Protein AF-A0A852Z9U9-F1 (afdb_monomer)

Nearest PDB structures (foldseek):
  7b93-assembly1_V  TM=6.666E-01  e=4.683E+00  Mus musculus
  7rcy-assembly1_A  TM=3.807E-01  e=5.629E+00  Clostridioides difficile R20291
  6pec-assembly1_H  TM=6.160E-01  e=8.648E+00  Macaca mulatta

Mean predicted aligned error: 10.24 Å

Sequence (155 aa):
MALTSWTDVTAGKPVHHHCYMRMEWSTDEKHWTDISRQSPDLVAWSPEDALAWVRDQIEAHRGEAEEAYGRREWIEEALASYTPNPAPLTADNLDRWSYLTNTLRQGNWKVSTFHLAFRKNLVLWFLPHEDGACRDHERPADQPYRAPGEVVEVA

Solvent-accessible surface area (backbone atoms only — not comparable to full-atom values): 9353 Å² total; per-residue (Å²): 78,68,42,84,67,58,97,90,43,70,64,70,43,53,34,34,29,36,28,39,74,48,83,42,49,80,84,65,91,83,63,64,82,66,51,80,75,48,84,60,79,40,80,23,63,43,58,50,55,45,51,54,50,51,52,51,54,51,61,74,49,48,86,59,27,33,69,70,94,46,29,30,59,55,48,53,51,51,62,72,67,64,60,80,77,54,61,80,58,45,96,91,44,82,46,70,62,15,47,51,46,48,31,54,63,55,58,48,48,61,56,85,64,44,60,27,40,94,59,31,29,45,38,42,33,35,49,71,42,46,54,90,75,46,88,86,65,83,55,60,94,79,50,74,89,73,65,96,85,67,81,81,83,82,128

Secondary structure (DSSP, 8-state):
-B-S--SSS-TTSBEEEEEEEEEEETT----HHHHTTSPPSEEESSHHHHHHHHHHHHHHHGGG--SGGGHHHHHHHHHHT--SSPPPPBTTB--HHHHHHHHHHHT-SB---EEEETTEEEEEEEEEEETTT-TT---TTTS----TT------

Foldseek 3Di:
DFADDDPPDDGRFQKKWQKAKDKFFLPDDDDPVVGVPDHGLDIGSALLRVLVVVLVVLVVCLVLADPPPPLNVVSVVLNVPDDSDDDADDPVDPDQSNVSRVCVRNVPQWHDWRDRDHRITITMGIDMDGPVVCPPDDDCVVPNDDNVPDDDDDD

pLDDT: mean 73.99, std 16.66, range [31.83, 93.31]

Structure (mmCIF, N/CA/C/O backbone):
data_AF-A0A852Z9U9-F1
#
_entry.id   AF-A0A852Z9U9-F1
#
loop_
_atom_site.group_PDB
_atom_site.id
_atom_site.type_symbol
_atom_site.label_atom_id
_atom_site.label_alt_id
_atom_site.label_comp_id
_atom_site.label_asym_id
_atom_site.label_entity_id
_atom_site.label_seq_id
_atom_site.pdbx_PDB_ins_code
_atom_site.Cartn_x
_atom_site.Cartn_y
_atom_site.Cartn_z
_atom_site.occupancy
_atom_site.B_iso_or_equiv
_atom_site.auth_seq_id
_atom_site.auth_comp_id
_atom_site.auth_asym_id
_atom_site.auth_atom_id
_atom_site.pdbx_PDB_model_num
ATOM 1 N N . MET A 1 1 ? 8.043 1.092 -15.353 1.00 51.78 1 MET A N 1
ATOM 2 C CA . MET A 1 1 ? 8.221 2.483 -14.857 1.00 51.78 1 MET 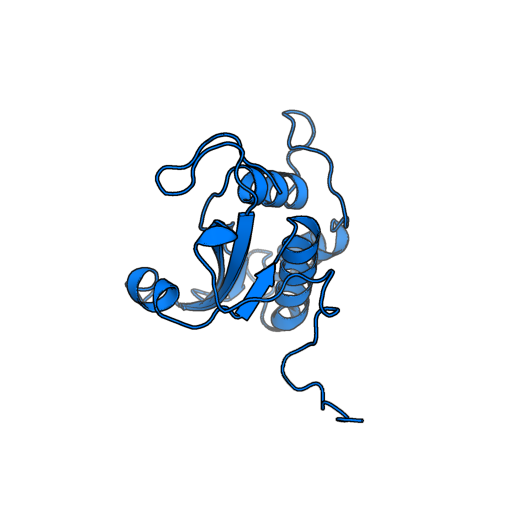A CA 1
ATOM 3 C C . MET A 1 1 ? 9.712 2.814 -14.747 1.00 51.78 1 MET A C 1
ATOM 5 O O . MET A 1 1 ? 10.470 1.864 -14.660 1.00 51.78 1 MET A O 1
ATOM 9 N N . ALA A 1 2 ? 10.153 4.082 -14.775 1.00 50.53 2 ALA A N 1
ATOM 10 C CA . ALA A 1 2 ? 11.555 4.464 -14.520 1.00 50.53 2 ALA A CA 1
ATOM 11 C C . ALA A 1 2 ? 11.627 5.461 -13.352 1.00 50.53 2 ALA A C 1
ATOM 13 O O . ALA A 1 2 ? 10.804 6.372 -13.281 1.00 50.53 2 ALA A O 1
ATOM 14 N N . LEU A 1 3 ? 12.581 5.273 -12.437 1.00 52.25 3 LEU A N 1
ATOM 15 C CA . LEU A 1 3 ? 12.635 5.975 -11.148 1.00 52.25 3 LEU A CA 1
ATOM 16 C C . LEU A 1 3 ? 13.878 6.848 -11.001 1.00 52.25 3 LEU A C 1
ATOM 18 O O . LEU A 1 3 ? 14.891 6.629 -11.671 1.00 52.25 3 LEU A O 1
ATOM 22 N N . THR A 1 4 ? 13.788 7.838 -10.109 1.00 46.59 4 THR A N 1
ATOM 23 C CA . THR A 1 4 ? 14.764 8.929 -9.992 1.00 46.59 4 THR A CA 1
ATOM 24 C C . THR A 1 4 ? 15.863 8.715 -8.946 1.00 46.59 4 THR A C 1
ATOM 26 O O . THR A 1 4 ? 16.919 9.320 -9.103 1.00 46.59 4 THR A O 1
ATOM 29 N N . SER A 1 5 ? 15.688 7.873 -7.916 1.00 45.06 5 SER A N 1
ATOM 30 C CA . SER A 1 5 ? 16.771 7.558 -6.958 1.00 45.06 5 SER A CA 1
ATOM 31 C C . SER A 1 5 ? 16.436 6.391 -6.020 1.00 45.06 5 SER A C 1
ATOM 33 O O . SER A 1 5 ? 15.505 6.556 -5.242 1.00 45.06 5 SER A O 1
ATOM 35 N N . TRP A 1 6 ? 17.233 5.308 -6.010 1.00 60.72 6 TRP A N 1
ATOM 36 C CA . TRP A 1 6 ? 17.277 4.256 -4.968 1.00 60.72 6 TRP A CA 1
ATOM 37 C C . TRP A 1 6 ? 18.711 3.779 -4.703 1.00 60.72 6 TRP A C 1
ATOM 39 O O . TRP A 1 6 ? 19.589 3.964 -5.541 1.00 60.72 6 TRP A O 1
ATOM 49 N N . THR A 1 7 ? 18.936 3.142 -3.549 1.00 48.88 7 THR A N 1
ATOM 50 C CA . THR A 1 7 ? 20.201 2.469 -3.194 1.00 48.88 7 THR A CA 1
ATOM 51 C C . THR A 1 7 ? 20.434 1.162 -3.954 1.00 48.88 7 THR A C 1
ATOM 53 O O . THR A 1 7 ? 21.586 0.854 -4.240 1.00 48.88 7 THR A O 1
ATOM 56 N N . ASP A 1 8 ? 19.368 0.440 -4.323 1.00 51.59 8 ASP A N 1
ATOM 57 C CA . ASP A 1 8 ? 19.454 -0.921 -4.890 1.00 51.59 8 ASP A CA 1
ATOM 58 C C . ASP A 1 8 ? 18.923 -1.039 -6.328 1.00 51.59 8 ASP A C 1
ATOM 60 O O . ASP A 1 8 ? 18.948 -2.123 -6.908 1.00 51.59 8 ASP A O 1
ATOM 64 N N . VAL A 1 9 ? 18.455 0.069 -6.917 1.00 57.66 9 VAL A N 1
ATOM 65 C CA . VAL A 1 9 ? 18.034 0.120 -8.322 1.00 57.66 9 VAL A CA 1
ATOM 66 C C . VAL A 1 9 ? 18.652 1.316 -9.020 1.00 57.66 9 VAL A C 1
ATOM 68 O O . VAL A 1 9 ? 18.524 2.470 -8.606 1.00 57.66 9 VAL A O 1
ATOM 71 N N . THR A 1 10 ? 19.318 1.013 -10.121 1.00 61.62 10 THR A N 1
ATOM 72 C CA . THR A 1 10 ? 19.966 1.963 -11.005 1.00 61.62 10 THR A CA 1
ATOM 73 C C . THR A 1 10 ? 18.920 2.890 -11.620 1.00 61.62 10 THR A C 1
ATOM 75 O O . THR A 1 10 ? 17.973 2.448 -12.277 1.00 61.62 10 THR A O 1
ATOM 78 N N . ALA A 1 11 ? 19.114 4.199 -11.452 1.00 64.19 11 ALA A N 1
ATOM 79 C CA . ALA A 1 11 ? 18.240 5.209 -12.038 1.00 64.19 11 ALA A CA 1
ATOM 80 C C . ALA A 1 11 ? 18.057 4.996 -13.555 1.00 64.19 11 ALA A C 1
ATOM 82 O O . ALA A 1 11 ? 18.998 4.659 -14.278 1.00 64.19 11 ALA A O 1
ATOM 83 N N . GLY A 1 12 ? 16.830 5.196 -14.041 1.00 63.53 12 GLY A N 1
ATOM 84 C CA . GLY A 1 12 ? 16.487 5.025 -15.458 1.00 63.53 12 GLY A CA 1
ATOM 85 C C . GLY A 1 12 ? 16.258 3.580 -15.920 1.00 63.53 12 GLY A C 1
ATOM 86 O O . GLY A 1 12 ? 15.909 3.377 -17.085 1.00 63.53 12 GLY A O 1
ATOM 87 N N . LYS A 1 13 ? 16.407 2.572 -15.049 1.00 65.62 13 LYS A N 1
ATOM 88 C CA . LYS A 1 13 ? 16.018 1.194 -15.374 1.00 65.62 13 LYS A CA 1
ATOM 89 C C . LYS A 1 13 ? 14.504 0.988 -15.243 1.00 65.62 13 LYS A C 1
ATOM 91 O O . LYS A 1 13 ? 13.884 1.586 -14.361 1.00 65.62 13 LYS A O 1
ATOM 96 N N . PRO A 1 14 ? 13.908 0.151 -16.112 1.00 69.12 14 PRO A N 1
ATOM 97 C CA . PRO A 1 14 ? 12.573 -0.381 -15.895 1.00 69.12 14 PRO A CA 1
ATOM 98 C C . PRO A 1 14 ? 12.480 -1.136 -14.565 1.00 69.12 14 PRO A C 1
ATOM 100 O O . PRO A 1 14 ? 13.363 -1.933 -14.236 1.00 69.12 14 PRO A O 1
ATOM 103 N N . VAL A 1 15 ? 11.416 -0.852 -13.820 1.00 76.75 15 VAL A N 1
ATOM 104 C CA . VAL A 1 15 ? 11.114 -1.472 -12.528 1.00 76.75 15 VAL A CA 1
ATOM 105 C C . VAL A 1 15 ? 9.660 -1.919 -12.411 1.00 76.75 15 VAL A C 1
ATOM 107 O O . VAL A 1 15 ? 8.771 -1.350 -13.068 1.00 76.75 15 VAL A O 1
ATOM 110 N N . HIS A 1 16 ? 9.447 -2.837 -11.472 1.00 79.81 16 HIS A N 1
ATOM 111 C CA . HIS A 1 16 ? 8.160 -3.259 -10.925 1.00 79.81 16 HIS A CA 1
ATOM 112 C C . HIS A 1 16 ? 8.225 -3.345 -9.387 1.00 79.81 16 HIS A C 1
ATOM 114 O O . HIS A 1 16 ? 9.298 -3.280 -8.783 1.00 79.81 16 HIS A O 1
ATOM 120 N N . HIS A 1 17 ? 7.067 -3.465 -8.742 1.00 83.19 17 HIS A N 1
ATOM 121 C CA . HIS A 1 17 ? 6.918 -3.558 -7.293 1.00 83.19 17 HIS A CA 1
ATOM 122 C C . HIS A 1 17 ? 6.411 -4.942 -6.894 1.00 83.19 17 HIS A C 1
ATOM 124 O O . HIS A 1 17 ? 5.354 -5.379 -7.330 1.00 83.19 17 HIS A O 1
ATOM 130 N N . HIS A 1 18 ? 7.147 -5.616 -6.025 1.00 86.00 18 HIS A N 1
ATOM 131 C CA . HIS A 1 18 ? 6.673 -6.746 -5.246 1.00 86.00 18 HIS A CA 1
ATOM 132 C C . HIS A 1 18 ? 5.889 -6.208 -4.050 1.00 86.00 18 HIS A C 1
ATOM 134 O O . HIS A 1 18 ? 6.433 -5.577 -3.140 1.00 86.00 18 HIS A O 1
ATOM 140 N N . CYS A 1 19 ? 4.587 -6.424 -4.085 1.00 86.38 19 CYS A N 1
ATOM 141 C CA . CYS A 1 19 ? 3.636 -5.966 -3.096 1.00 86.38 19 CYS A CA 1
ATOM 142 C C . CYS A 1 19 ? 3.401 -7.082 -2.078 1.00 86.38 19 CYS A C 1
ATOM 144 O O . CYS A 1 19 ? 3.146 -8.231 -2.444 1.00 86.38 19 CYS A O 1
ATOM 146 N N . TYR A 1 20 ? 3.455 -6.727 -0.801 1.00 87.19 20 TYR A N 1
ATOM 147 C CA . TYR A 1 20 ? 3.233 -7.638 0.311 1.00 87.19 20 TYR A CA 1
ATOM 148 C C . TYR A 1 20 ? 2.199 -7.051 1.260 1.00 87.19 20 TYR A C 1
ATOM 150 O O . TYR A 1 20 ? 2.225 -5.854 1.546 1.00 87.19 20 TYR A O 1
ATOM 158 N N . MET A 1 21 ? 1.317 -7.892 1.780 1.00 87.69 21 MET A N 1
ATOM 159 C CA . MET A 1 21 ? 0.289 -7.542 2.748 1.00 87.69 21 MET A CA 1
ATOM 160 C C . MET A 1 21 ? 0.405 -8.451 3.963 1.00 87.69 21 MET A C 1
ATOM 162 O O . MET A 1 21 ? 0.391 -9.673 3.841 1.00 87.69 21 MET A O 1
ATOM 166 N N . ARG A 1 22 ? 0.464 -7.882 5.165 1.00 86.06 22 ARG A N 1
ATOM 167 C CA . ARG A 1 22 ? 0.381 -8.666 6.400 1.00 86.06 22 ARG A CA 1
ATOM 168 C C . ARG A 1 22 ? -0.545 -8.005 7.401 1.00 86.06 22 ARG A C 1
ATOM 170 O O . ARG A 1 22 ? -0.653 -6.783 7.490 1.00 86.06 22 ARG A O 1
ATOM 177 N N . MET A 1 23 ? -1.170 -8.870 8.182 1.00 86.38 23 MET A N 1
ATOM 178 C CA . MET A 1 23 ? -1.906 -8.506 9.376 1.00 86.38 23 MET A CA 1
ATOM 179 C C . MET A 1 23 ? -0.948 -8.528 10.556 1.00 86.38 23 MET A C 1
ATOM 181 O O . MET A 1 23 ? -0.465 -9.591 10.937 1.00 86.38 23 MET A O 1
ATOM 185 N N . GLU A 1 24 ? -0.664 -7.359 11.120 1.00 84.62 24 GLU A N 1
ATOM 186 C CA . GLU A 1 24 ? 0.272 -7.217 12.230 1.00 84.62 24 GLU A CA 1
ATOM 187 C C . GLU A 1 24 ? -0.437 -6.852 13.526 1.00 84.62 24 GLU A C 1
ATOM 189 O O . GLU A 1 24 ? -1.315 -5.980 13.565 1.00 84.62 24 GLU A O 1
ATOM 194 N N . TRP A 1 25 ? 0.027 -7.468 14.610 1.00 82.38 25 TRP A N 1
ATOM 195 C CA . TRP A 1 25 ? -0.288 -7.044 15.962 1.00 82.38 25 TRP A CA 1
ATOM 196 C C . TRP A 1 25 ? 0.847 -6.184 16.503 1.00 82.38 25 TRP A C 1
ATOM 198 O O . TRP A 1 25 ? 2.017 -6.499 16.317 1.00 82.38 25 TRP A O 1
ATOM 208 N N . SER A 1 26 ? 0.523 -5.118 17.235 1.00 70.44 26 SER A N 1
ATOM 209 C CA . SER A 1 26 ? 1.527 -4.203 17.804 1.00 70.44 26 SER A CA 1
ATOM 210 C C . SER A 1 26 ? 2.463 -4.844 18.846 1.00 70.44 26 SER A C 1
ATOM 212 O O . SER A 1 26 ? 3.236 -4.131 19.478 1.00 70.44 26 SER A O 1
ATOM 214 N N . THR A 1 27 ? 2.308 -6.138 19.125 1.00 68.75 27 THR A N 1
ATOM 215 C CA . THR A 1 27 ? 3.102 -6.919 20.080 1.00 68.75 27 THR A CA 1
ATOM 216 C C . THR A 1 27 ? 4.169 -7.786 19.418 1.00 68.75 27 THR A C 1
ATOM 218 O O . THR A 1 27 ? 4.989 -8.344 20.139 1.00 68.75 27 THR A O 1
ATOM 221 N N . ASP A 1 28 ? 4.176 -7.894 18.088 1.00 65.88 28 ASP A N 1
ATOM 222 C CA . ASP A 1 28 ? 5.208 -8.611 17.342 1.00 65.88 28 ASP A CA 1
ATOM 223 C C . ASP A 1 28 ? 6.198 -7.589 16.748 1.00 65.88 28 ASP A C 1
ATOM 225 O O . ASP A 1 28 ? 5.798 -6.596 16.148 1.00 65.88 28 ASP A O 1
ATOM 229 N N . GLU A 1 29 ? 7.504 -7.761 16.992 1.00 53.41 29 GLU A N 1
ATOM 230 C CA . GLU A 1 29 ? 8.538 -6.751 16.669 1.00 53.41 29 GLU A CA 1
ATOM 231 C C . GLU A 1 29 ? 9.478 -7.153 15.511 1.00 53.41 29 GLU A C 1
ATOM 233 O O . GLU A 1 29 ? 10.481 -6.482 15.257 1.00 53.41 29 GLU A O 1
ATOM 238 N N . LYS A 1 30 ? 9.197 -8.226 14.758 1.00 54.97 30 LYS A N 1
ATOM 239 C CA . LYS A 1 30 ? 10.063 -8.664 13.641 1.00 54.97 30 LYS A CA 1
ATOM 240 C C . LYS A 1 30 ? 9.276 -9.017 12.395 1.00 54.97 30 LYS A C 1
ATOM 242 O O . LYS A 1 30 ? 8.759 -10.119 12.295 1.00 54.97 30 LYS A O 1
ATOM 247 N N . HIS A 1 31 ? 9.248 -8.104 11.426 1.00 62.44 31 HIS A N 1
ATOM 248 C CA . HIS A 1 31 ? 8.391 -8.278 10.248 1.00 62.44 31 HIS A CA 1
ATOM 249 C C . HIS A 1 31 ? 9.131 -8.138 8.911 1.00 62.44 31 HIS A C 1
ATOM 251 O O . HIS A 1 31 ? 8.819 -8.838 7.959 1.00 62.44 31 HIS A O 1
ATOM 257 N N . TRP A 1 32 ? 10.180 -7.313 8.824 1.00 60.69 32 TRP A N 1
ATOM 258 C CA . TRP A 1 32 ? 10.816 -7.006 7.535 1.00 60.69 32 TRP A CA 1
ATOM 259 C C . TRP A 1 32 ? 11.626 -8.155 6.915 1.00 60.69 32 TRP A C 1
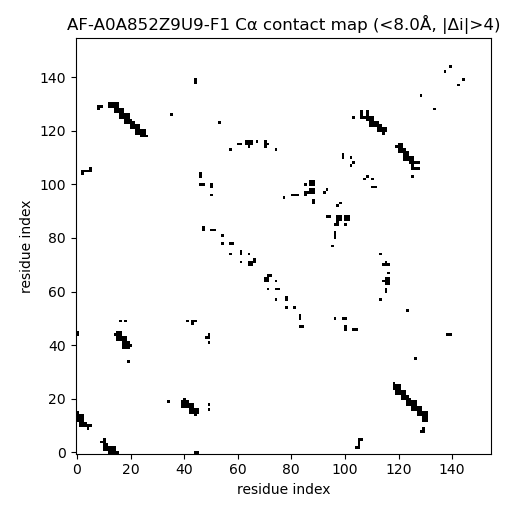ATOM 261 O O . TRP A 1 32 ? 11.370 -8.552 5.780 1.00 60.69 32 TRP A O 1
ATOM 271 N N . THR A 1 33 ? 12.615 -8.680 7.645 1.00 61.16 33 THR A N 1
ATOM 272 C CA . THR A 1 33 ? 13.552 -9.692 7.118 1.00 61.16 33 THR A CA 1
ATOM 273 C C . THR A 1 33 ? 12.839 -10.968 6.679 1.00 61.16 33 THR A C 1
ATOM 275 O O . THR A 1 33 ? 13.316 -11.673 5.791 1.00 61.16 33 THR A O 1
ATOM 278 N N . ASP A 1 34 ? 11.698 -11.257 7.297 1.00 68.31 34 ASP A N 1
ATOM 279 C CA . ASP A 1 34 ? 10.910 -12.440 6.990 1.00 68.31 34 ASP A CA 1
ATOM 280 C C . ASP A 1 34 ? 10.041 -12.225 5.746 1.00 68.31 34 ASP A C 1
ATOM 282 O O . ASP A 1 34 ? 9.871 -13.163 4.971 1.00 68.31 34 ASP A O 1
ATOM 286 N N . ILE A 1 35 ? 9.541 -11.007 5.505 1.00 69.62 35 ILE A N 1
ATOM 287 C CA . ILE A 1 35 ? 8.705 -10.677 4.339 1.00 69.62 35 ILE A CA 1
ATOM 288 C C . ILE A 1 35 ? 9.518 -10.676 3.043 1.00 69.62 35 ILE A C 1
ATOM 290 O O . ILE A 1 35 ? 9.076 -11.258 2.057 1.00 69.62 35 ILE A O 1
ATOM 294 N N . SER A 1 36 ? 10.728 -10.105 3.037 1.00 66.75 36 SER A N 1
ATOM 295 C CA . SER A 1 36 ? 11.555 -10.026 1.818 1.00 66.75 36 SER A CA 1
ATOM 296 C C . SER A 1 36 ? 12.026 -11.385 1.283 1.00 66.75 36 SER A C 1
ATOM 298 O O . SER A 1 36 ? 12.527 -11.473 0.165 1.00 66.75 36 SER A O 1
ATOM 300 N N . ARG A 1 37 ? 11.867 -12.454 2.071 1.00 70.38 37 ARG A N 1
ATOM 301 C CA . ARG A 1 37 ? 12.182 -13.840 1.689 1.00 70.38 37 ARG A CA 1
ATOM 302 C C . ARG A 1 37 ? 10.970 -14.622 1.182 1.00 70.38 37 ARG A C 1
ATOM 304 O O . ARG A 1 37 ? 11.126 -15.772 0.782 1.00 70.38 37 ARG A O 1
ATOM 311 N N . GLN A 1 38 ? 9.776 -14.039 1.247 1.00 74.12 38 GLN A N 1
ATOM 312 C CA . GLN A 1 38 ? 8.529 -14.677 0.835 1.00 74.12 38 GLN A CA 1
ATOM 313 C C . GLN A 1 38 ? 8.173 -14.298 -0.606 1.00 74.12 38 GLN A C 1
ATOM 315 O O . GLN A 1 38 ? 8.622 -13.276 -1.133 1.00 74.12 38 GLN A O 1
ATOM 320 N N . SER A 1 39 ? 7.333 -15.120 -1.236 1.00 79.19 39 SER A N 1
ATOM 321 C CA . SER A 1 39 ? 6.693 -14.761 -2.502 1.00 79.19 39 SER A CA 1
ATOM 322 C C . SER A 1 39 ? 5.787 -13.538 -2.308 1.00 79.19 39 SER A C 1
ATOM 324 O O . SER A 1 39 ? 5.112 -13.456 -1.275 1.00 79.19 39 SER A O 1
ATOM 326 N N . PRO A 1 40 ? 5.776 -12.590 -3.261 1.00 85.56 40 PRO A N 1
ATOM 327 C CA . PRO A 1 40 ? 4.900 -11.428 -3.190 1.00 85.56 40 PRO A CA 1
ATOM 328 C C . PRO A 1 40 ? 3.429 -11.822 -3.316 1.00 85.56 40 PRO A C 1
ATOM 330 O O . PRO A 1 40 ? 3.092 -12.783 -4.005 1.00 85.56 40 PRO A O 1
ATOM 333 N N . ASP A 1 41 ? 2.559 -11.038 -2.682 1.00 86.88 41 ASP A N 1
ATOM 334 C CA . ASP A 1 41 ? 1.106 -11.172 -2.820 1.00 86.88 41 ASP A CA 1
ATOM 335 C C . ASP A 1 41 ? 0.626 -10.600 -4.168 1.00 86.88 41 ASP A C 1
ATOM 337 O O . ASP A 1 41 ? -0.380 -11.045 -4.719 1.00 86.88 41 ASP A O 1
ATOM 341 N N . LEU A 1 42 ? 1.365 -9.629 -4.720 1.00 88.12 42 LEU A N 1
ATOM 342 C CA . LEU A 1 42 ? 1.182 -9.093 -6.069 1.00 88.12 42 LEU A CA 1
ATOM 343 C C . LEU A 1 42 ? 2.526 -8.625 -6.648 1.00 88.12 42 LEU A C 1
ATOM 345 O O . LEU A 1 42 ? 3.338 -8.035 -5.944 1.00 88.12 42 LEU A O 1
ATOM 349 N N . VAL A 1 43 ? 2.728 -8.809 -7.954 1.00 86.88 43 VAL A N 1
ATOM 350 C CA . VAL A 1 43 ? 3.774 -8.114 -8.719 1.00 86.88 43 VAL A CA 1
ATOM 351 C C . VAL A 1 43 ? 3.114 -7.013 -9.553 1.00 86.88 43 VAL A C 1
ATOM 353 O O . VAL A 1 43 ? 2.410 -7.295 -10.520 1.00 86.88 43 VAL A O 1
ATOM 356 N N . ALA A 1 44 ? 3.317 -5.755 -9.165 1.00 85.94 44 ALA A N 1
ATOM 357 C CA . ALA A 1 44 ? 2.737 -4.581 -9.808 1.00 85.94 44 ALA A CA 1
ATOM 358 C C . ALA A 1 44 ? 3.737 -3.914 -10.759 1.00 85.94 44 ALA A C 1
ATOM 360 O O . ALA A 1 44 ? 4.810 -3.466 -10.356 1.00 85.94 44 ALA A O 1
ATOM 361 N N . TRP A 1 45 ? 3.368 -3.797 -12.031 1.00 81.69 45 TRP A N 1
ATOM 362 C CA . TRP A 1 45 ? 4.226 -3.230 -13.081 1.00 81.69 45 TRP A CA 1
ATOM 363 C C . TRP A 1 45 ? 4.054 -1.716 -13.247 1.00 81.69 45 TRP A C 1
ATOM 365 O O . TRP A 1 45 ? 4.829 -1.051 -13.949 1.00 81.69 45 TRP A O 1
ATOM 375 N N . SER A 1 46 ? 3.047 -1.171 -12.571 1.00 80.56 46 SER A N 1
ATOM 376 C CA . SER A 1 46 ? 2.743 0.245 -12.485 1.00 80.56 46 SER A CA 1
ATOM 377 C C . SER A 1 46 ? 2.247 0.609 -11.072 1.00 80.56 46 SER A C 1
ATOM 379 O O . SER A 1 46 ? 1.709 -0.246 -10.363 1.00 80.56 46 SER A O 1
ATOM 381 N N . PRO A 1 47 ? 2.422 1.863 -10.620 1.00 82.00 47 PRO A N 1
ATOM 382 C CA . PRO A 1 47 ? 1.804 2.367 -9.404 1.00 82.00 47 PRO A CA 1
ATOM 383 C C . PRO A 1 47 ? 0.290 2.264 -9.450 1.00 82.00 47 PRO A C 1
ATOM 385 O O . PRO A 1 47 ? -0.308 2.005 -8.418 1.00 82.00 47 PRO A O 1
ATOM 388 N N . GLU A 1 48 ? -0.326 2.435 -10.619 1.00 85.25 48 GLU A N 1
ATOM 389 C CA . GLU A 1 48 ? -1.769 2.295 -10.791 1.00 85.25 48 GLU A CA 1
ATOM 390 C C . GLU A 1 48 ? -2.243 0.889 -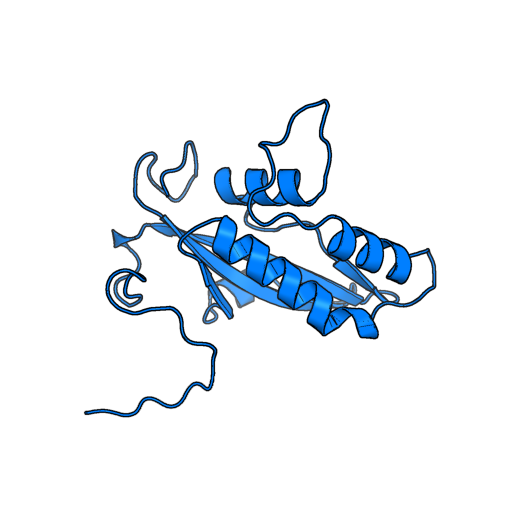10.375 1.00 85.25 48 GLU A C 1
ATOM 392 O O . GLU A 1 48 ? -3.181 0.776 -9.582 1.00 85.25 48 GLU A O 1
ATOM 397 N N . ASP A 1 49 ? -1.537 -0.168 -10.802 1.00 86.38 49 ASP A N 1
ATOM 398 C CA . ASP A 1 49 ? -1.838 -1.554 -10.403 1.00 86.38 49 ASP A CA 1
ATOM 399 C C . ASP A 1 49 ? -1.688 -1.749 -8.887 1.00 86.38 49 ASP A C 1
ATOM 401 O O . ASP A 1 49 ? -2.545 -2.341 -8.228 1.00 86.38 49 ASP A O 1
ATOM 405 N N . ALA A 1 50 ? -0.607 -1.212 -8.313 1.00 87.50 50 ALA A N 1
ATOM 406 C CA . ALA A 1 50 ? -0.362 -1.286 -6.877 1.00 87.50 50 ALA A CA 1
ATOM 407 C C . ALA A 1 50 ? -1.440 -0.538 -6.072 1.00 87.50 50 ALA A C 1
ATOM 409 O O . ALA A 1 50 ? -1.881 -1.033 -5.039 1.00 87.50 50 ALA A O 1
ATOM 410 N N . LEU A 1 51 ? -1.900 0.629 -6.534 1.00 89.38 51 LEU A N 1
ATOM 411 C CA . LEU A 1 51 ? -2.937 1.423 -5.866 1.00 89.38 51 LEU A CA 1
ATOM 412 C C . LEU A 1 51 ? -4.305 0.749 -5.926 1.00 89.38 51 LEU A C 1
ATOM 414 O O . LEU A 1 51 ? -5.016 0.742 -4.921 1.00 89.38 51 LEU A O 1
ATOM 418 N N . ALA A 1 52 ? -4.670 0.180 -7.079 1.00 90.62 52 ALA A N 1
ATOM 419 C CA . ALA A 1 52 ? -5.891 -0.609 -7.212 1.00 90.62 52 ALA A CA 1
ATOM 420 C C . ALA A 1 52 ? -5.880 -1.785 -6.227 1.00 90.62 52 ALA A C 1
ATOM 422 O O . ALA A 1 52 ? -6.824 -1.967 -5.458 1.00 90.62 52 ALA A O 1
ATOM 423 N N . TRP A 1 53 ? -4.756 -2.498 -6.148 1.00 91.06 53 TRP A N 1
ATOM 424 C CA . TRP A 1 53 ? -4.589 -3.580 -5.187 1.00 91.06 53 TRP A CA 1
ATOM 425 C C . TRP A 1 53 ? -4.657 -3.109 -3.730 1.00 91.06 53 TRP A C 1
ATOM 427 O O . TRP A 1 53 ? -5.332 -3.745 -2.926 1.00 91.06 53 TRP A O 1
ATOM 437 N N . VAL A 1 54 ? -4.034 -1.976 -3.376 1.00 90.69 54 VAL A N 1
ATOM 438 C CA . VAL A 1 54 ? -4.159 -1.376 -2.031 1.00 90.69 54 VAL A CA 1
ATOM 439 C C . VAL A 1 54 ? -5.624 -1.125 -1.691 1.00 90.69 54 VAL A C 1
ATOM 441 O O . VAL A 1 54 ? -6.068 -1.487 -0.602 1.00 90.69 54 VAL A O 1
ATOM 444 N N . ARG A 1 55 ? -6.383 -0.524 -2.614 1.00 92.81 55 ARG A N 1
ATOM 445 C CA . ARG A 1 55 ? -7.817 -0.275 -2.433 1.00 92.81 55 ARG A CA 1
ATOM 446 C C . ARG A 1 55 ? -8.574 -1.572 -2.177 1.00 92.81 55 ARG A C 1
ATOM 448 O O . ARG A 1 55 ? -9.387 -1.614 -1.256 1.00 92.81 55 ARG A O 1
ATOM 455 N N . ASP A 1 56 ? -8.283 -2.621 -2.937 1.00 92.81 56 ASP A N 1
ATOM 456 C CA . ASP A 1 56 ? -8.939 -3.917 -2.776 1.00 92.81 56 ASP A CA 1
ATOM 457 C C . ASP A 1 56 ? -8.589 -4.578 -1.437 1.00 92.81 56 ASP A C 1
ATOM 459 O O . ASP A 1 56 ? -9.476 -5.124 -0.782 1.00 92.81 56 ASP A O 1
ATOM 463 N N . GLN A 1 57 ? -7.341 -4.458 -0.967 1.00 92.50 57 GLN A N 1
ATOM 464 C CA . GLN A 1 57 ? -6.961 -4.945 0.363 1.00 92.50 57 GLN A CA 1
ATOM 465 C C . GLN A 1 57 ? -7.680 -4.183 1.481 1.00 92.50 57 GLN A C 1
ATOM 467 O O . GLN A 1 57 ? -8.128 -4.798 2.449 1.00 92.50 57 GLN A O 1
ATOM 472 N N . ILE A 1 58 ? -7.833 -2.862 1.357 1.00 91.75 58 ILE A N 1
ATOM 473 C CA . ILE A 1 58 ? -8.585 -2.062 2.334 1.00 91.75 58 ILE A CA 1
ATOM 474 C C . ILE A 1 58 ? -10.063 -2.469 2.336 1.00 91.75 58 ILE A C 1
ATOM 476 O O . ILE A 1 58 ? -10.630 -2.668 3.408 1.00 91.75 58 ILE A O 1
ATOM 480 N N . GLU A 1 59 ? -10.686 -2.619 1.162 1.00 93.31 59 GLU A N 1
ATOM 481 C CA . GLU A 1 59 ? -12.093 -3.026 1.052 1.00 93.31 59 GLU A CA 1
ATOM 482 C C . GLU A 1 59 ? -12.310 -4.421 1.653 1.00 93.31 59 GLU A C 1
ATOM 484 O O . GLU A 1 59 ? -13.244 -4.615 2.429 1.00 93.31 59 GLU A O 1
ATOM 489 N N . ALA A 1 60 ? -11.420 -5.376 1.365 1.00 92.94 60 ALA A N 1
ATOM 490 C CA . ALA A 1 60 ? -11.508 -6.738 1.887 1.00 92.94 60 ALA A CA 1
ATOM 491 C C . ALA A 1 60 ? -11.469 -6.792 3.426 1.00 92.94 60 ALA A C 1
ATOM 493 O O . ALA A 1 60 ? -12.166 -7.606 4.030 1.00 92.94 60 ALA A O 1
ATOM 494 N N . HIS A 1 61 ? -10.712 -5.892 4.063 1.00 91.75 61 HIS A N 1
ATOM 495 C CA . HIS A 1 61 ? -10.559 -5.836 5.523 1.00 91.75 61 HIS A CA 1
ATOM 496 C C . HIS A 1 61 ? -11.439 -4.766 6.186 1.00 91.75 61 HIS A C 1
ATOM 498 O O . HIS A 1 61 ? -11.383 -4.573 7.402 1.00 91.75 61 HIS A O 1
ATOM 504 N N . ARG A 1 62 ? -12.298 -4.087 5.419 1.00 91.31 62 ARG A N 1
ATOM 505 C CA . ARG A 1 62 ? -13.204 -3.037 5.908 1.00 91.31 62 ARG A CA 1
ATOM 506 C C . ARG A 1 62 ? -14.078 -3.510 7.068 1.00 91.31 62 ARG A C 1
ATOM 508 O O . ARG A 1 62 ? -14.306 -2.762 8.014 1.00 91.31 62 ARG A O 1
ATOM 515 N N . GLY A 1 63 ? -14.552 -4.756 7.011 1.00 89.69 63 GLY A N 1
ATOM 516 C CA . GLY A 1 63 ? -15.392 -5.355 8.054 1.00 89.69 63 GLY A CA 1
ATOM 517 C C . GLY A 1 63 ? -14.676 -5.587 9.389 1.00 89.69 63 GLY A C 1
ATOM 518 O O . GLY A 1 63 ? -15.337 -5.781 10.404 1.00 89.69 63 GLY A O 1
ATOM 519 N N . GLU A 1 64 ? -13.343 -5.548 9.408 1.00 90.81 64 GLU A N 1
ATOM 520 C CA . GLU A 1 64 ? -12.529 -5.719 10.616 1.00 90.81 64 GLU A CA 1
ATOM 521 C C . GLU A 1 64 ? -12.259 -4.398 11.345 1.00 90.81 64 GLU A C 1
ATOM 523 O O . GLU A 1 64 ? -11.670 -4.397 12.428 1.00 90.81 64 GLU A O 1
ATOM 528 N N . ALA A 1 65 ? -12.666 -3.273 10.751 1.00 90.19 65 ALA A N 1
ATOM 529 C CA . ALA A 1 65 ? -12.451 -1.954 11.311 1.00 90.19 65 ALA A CA 1
ATOM 530 C C . ALA A 1 65 ? -13.450 -1.648 12.431 1.00 90.19 65 ALA A C 1
ATOM 532 O O . ALA A 1 65 ? -14.664 -1.597 12.221 1.00 90.19 65 ALA A O 1
ATOM 533 N N . GLU A 1 66 ? -12.933 -1.405 13.631 1.00 90.69 66 GLU A N 1
ATOM 534 C CA . GLU A 1 66 ? -13.740 -1.002 14.779 1.00 90.69 66 GLU A CA 1
ATOM 535 C C . GLU A 1 66 ? -14.224 0.449 14.629 1.00 90.69 66 GLU A C 1
ATOM 537 O O . GLU A 1 66 ? -13.527 1.318 14.108 1.00 90.69 66 GLU A O 1
ATOM 542 N N . GLU A 1 67 ? -15.406 0.756 15.162 1.00 86.50 67 GLU A N 1
ATOM 543 C CA . GLU A 1 67 ? -15.894 2.144 15.229 1.00 86.50 67 GLU A CA 1
ATOM 544 C C . GLU A 1 67 ? -15.084 2.997 16.220 1.00 86.50 67 GLU A C 1
ATOM 546 O O . GLU A 1 67 ? -15.002 4.220 16.091 1.00 86.50 67 GLU A O 1
ATOM 551 N N . ALA A 1 68 ? -14.449 2.353 17.203 1.00 83.88 68 ALA A N 1
ATOM 552 C CA . ALA A 1 68 ? -13.660 3.022 18.224 1.00 83.88 68 ALA A CA 1
ATOM 553 C C . ALA A 1 68 ? -12.561 3.895 17.600 1.00 83.88 68 ALA A C 1
ATOM 555 O O . ALA A 1 68 ? -11.811 3.454 16.728 1.00 83.88 68 ALA A O 1
ATOM 556 N N . TYR A 1 69 ? -12.437 5.126 18.104 1.00 82.06 69 TYR A N 1
ATOM 557 C CA . TYR A 1 69 ? -11.465 6.119 17.633 1.00 82.06 69 TYR A CA 1
ATOM 558 C C . TYR A 1 69 ? -11.601 6.481 16.141 1.00 82.06 69 TYR A C 1
ATOM 560 O O . TYR A 1 69 ? -10.625 6.915 15.536 1.00 82.06 69 TYR A O 1
ATOM 568 N N . GLY A 1 70 ? -12.784 6.293 15.541 1.00 84.38 70 GLY A N 1
ATOM 569 C CA . GLY A 1 70 ? -13.059 6.690 14.156 1.00 84.38 70 GLY A CA 1
ATOM 570 C C . GLY A 1 70 ? -12.362 5.832 13.095 1.00 84.38 70 GLY A C 1
ATOM 571 O O . GLY A 1 70 ? -12.266 6.253 11.948 1.00 84.38 70 GLY A O 1
ATOM 572 N N . ARG A 1 71 ? -11.861 4.632 13.433 1.00 86.56 71 ARG A N 1
ATOM 573 C CA . ARG A 1 71 ? -11.097 3.796 12.481 1.00 86.56 71 ARG A CA 1
ATOM 574 C C . ARG A 1 71 ? -11.945 3.334 11.302 1.00 86.56 71 ARG A C 1
ATOM 576 O O . ARG A 1 71 ? -11.487 3.413 10.166 1.00 86.56 71 ARG A O 1
ATOM 583 N N . ARG A 1 72 ? -13.184 2.897 11.556 1.00 89.12 72 ARG A N 1
ATOM 584 C CA . ARG A 1 72 ? -14.126 2.551 10.486 1.00 89.12 72 ARG A CA 1
ATOM 585 C C . ARG A 1 72 ? -14.376 3.736 9.559 1.00 89.12 72 ARG A C 1
ATOM 587 O O . ARG A 1 72 ? -14.161 3.599 8.365 1.00 89.12 72 ARG A O 1
ATOM 594 N N . GLU A 1 73 ? -14.751 4.894 10.102 1.00 90.44 73 GLU A N 1
ATOM 595 C CA . GLU A 1 73 ? -14.968 6.123 9.321 1.00 90.44 73 GLU A CA 1
ATOM 596 C C . GLU A 1 73 ? -13.740 6.485 8.474 1.00 90.44 73 GLU A C 1
ATOM 598 O O . GLU A 1 73 ? -13.866 6.753 7.284 1.00 90.44 73 GLU A O 1
ATOM 603 N N . TRP A 1 74 ? -12.541 6.373 9.045 1.00 87.06 74 TRP A N 1
ATOM 604 C CA . TRP A 1 74 ? -11.284 6.627 8.344 1.00 87.06 74 TRP A CA 1
ATOM 605 C C . TRP A 1 74 ? -11.009 5.661 7.178 1.00 87.06 74 TRP A C 1
ATOM 607 O O . TRP A 1 74 ? -10.368 6.054 6.197 1.00 87.06 74 TRP A O 1
ATOM 617 N N . ILE A 1 75 ? -11.469 4.405 7.260 1.00 90.56 75 ILE A N 1
ATOM 618 C CA . ILE A 1 75 ? -11.423 3.449 6.141 1.00 90.56 75 ILE A CA 1
ATOM 619 C C . ILE A 1 75 ? -12.477 3.781 5.090 1.00 90.56 75 ILE A C 1
ATOM 621 O O . ILE A 1 75 ? -12.160 3.779 3.903 1.00 90.56 75 ILE A O 1
ATOM 625 N N . GLU A 1 76 ? -13.703 4.089 5.509 1.00 92.06 76 GLU A N 1
ATOM 626 C CA . GLU A 1 76 ? -14.781 4.485 4.595 1.00 92.06 76 GLU A CA 1
ATOM 627 C C . GLU A 1 76 ? -14.376 5.720 3.780 1.00 92.06 76 GLU A C 1
ATOM 629 O O . GLU A 1 76 ? -14.517 5.735 2.560 1.00 92.06 76 GLU A O 1
ATOM 634 N N . GLU A 1 77 ? -13.785 6.724 4.431 1.00 90.75 77 GLU A N 1
ATOM 635 C CA . GLU A 1 77 ? -13.249 7.920 3.779 1.00 90.75 77 GLU A CA 1
ATOM 636 C C . GLU A 1 77 ? -12.098 7.580 2.817 1.00 90.75 77 GLU A C 1
ATOM 638 O O . GLU A 1 77 ? -12.019 8.122 1.711 1.00 90.75 77 GLU A O 1
ATOM 643 N N . ALA A 1 78 ? -11.219 6.644 3.194 1.00 88.62 78 ALA A N 1
ATOM 644 C CA . ALA A 1 78 ? -10.144 6.168 2.321 1.00 88.62 78 ALA A CA 1
ATOM 645 C C . ALA A 1 78 ? -10.694 5.573 1.023 1.00 88.62 78 ALA A C 1
ATOM 647 O O . ALA A 1 78 ? -10.220 5.898 -0.063 1.00 88.62 78 ALA A O 1
ATOM 648 N N . LEU A 1 79 ? -11.692 4.698 1.149 1.00 92.12 79 LEU A N 1
ATOM 649 C CA . LEU A 1 79 ? -12.314 4.007 0.026 1.00 92.12 79 LEU A CA 1
ATOM 650 C C . LEU A 1 79 ? -13.115 4.983 -0.840 1.00 92.12 79 LEU A C 1
ATOM 652 O O . LEU A 1 79 ? -13.028 4.923 -2.063 1.00 92.12 79 LEU A O 1
ATOM 656 N N . ALA A 1 80 ? -13.834 5.921 -0.219 1.00 91.88 80 ALA A N 1
ATOM 657 C CA . ALA A 1 80 ? -14.618 6.934 -0.920 1.00 91.88 80 ALA A CA 1
ATOM 658 C C . ALA A 1 80 ? -13.755 7.949 -1.690 1.00 91.88 80 ALA A C 1
ATOM 660 O O . ALA A 1 80 ? -14.188 8.462 -2.719 1.00 91.88 80 ALA A O 1
ATOM 661 N N . SER A 1 81 ? -12.542 8.236 -1.210 1.00 90.25 81 SER A N 1
ATOM 662 C CA . SER A 1 81 ? -11.605 9.177 -1.846 1.00 90.25 81 SER A CA 1
ATOM 663 C C . SER A 1 81 ? -10.700 8.541 -2.906 1.00 90.25 81 SER A C 1
ATOM 665 O O . SER A 1 81 ? -9.865 9.234 -3.491 1.00 90.25 81 SER A O 1
ATOM 667 N N . TYR A 1 82 ? -10.835 7.235 -3.164 1.00 89.69 82 TYR A N 1
ATOM 668 C CA . TYR A 1 82 ? -10.005 6.539 -4.142 1.00 89.69 82 TYR A CA 1
ATOM 669 C C . TYR A 1 82 ? -10.187 7.097 -5.554 1.00 89.69 82 TYR A C 1
ATOM 671 O O . TYR A 1 82 ? -11.300 7.227 -6.067 1.00 89.69 82 TYR A O 1
ATOM 679 N N . THR A 1 83 ? -9.058 7.355 -6.212 1.00 85.94 83 THR A N 1
ATOM 680 C CA . THR A 1 83 ? -9.000 7.657 -7.640 1.00 85.94 83 THR A CA 1
ATOM 681 C C . THR A 1 83 ? -7.951 6.754 -8.300 1.00 85.94 83 THR A C 1
ATOM 683 O O . THR A 1 83 ? -6.872 6.581 -7.732 1.00 85.94 83 THR A O 1
ATOM 686 N N . PRO A 1 84 ? -8.223 6.163 -9.482 1.00 78.19 84 PRO A N 1
ATOM 687 C CA . PRO A 1 84 ? -7.287 5.234 -10.130 1.00 78.19 84 PRO A CA 1
ATOM 688 C C . PRO A 1 84 ? -5.958 5.863 -10.556 1.00 78.19 84 PRO A C 1
ATOM 690 O O . PRO A 1 84 ? -4.948 5.177 -10.657 1.00 78.19 84 PRO A O 1
ATOM 693 N N . ASN A 1 85 ? -5.966 7.168 -10.827 1.00 80.56 85 ASN A N 1
ATOM 694 C CA . ASN A 1 85 ? -4.788 7.928 -11.219 1.00 80.56 85 ASN A CA 1
ATOM 695 C C . ASN A 1 85 ? -4.779 9.255 -10.449 1.00 80.56 85 ASN A C 1
ATOM 697 O O . ASN A 1 85 ? -5.200 10.285 -10.990 1.00 80.56 85 ASN A O 1
ATOM 701 N N . PRO A 1 86 ? -4.403 9.224 -9.161 1.00 79.88 86 PRO A N 1
ATOM 702 C CA . PRO A 1 86 ? -4.379 10.421 -8.342 1.00 79.88 86 PRO A CA 1
ATOM 703 C C . PRO A 1 86 ? -3.317 11.386 -8.873 1.00 79.88 86 PRO A C 1
ATOM 705 O O . PRO A 1 86 ? -2.287 10.991 -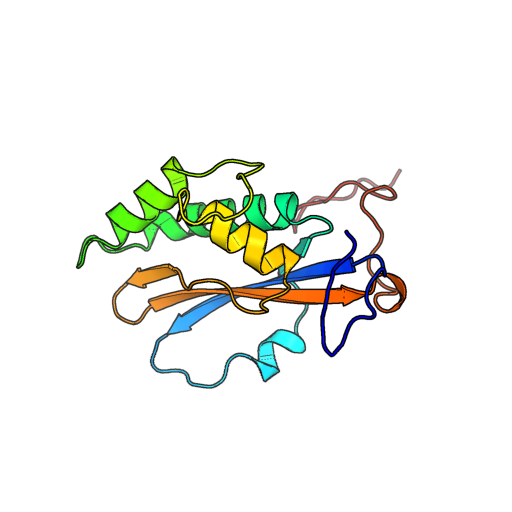9.434 1.00 79.88 86 PRO A O 1
ATOM 708 N N . ALA A 1 87 ? -3.575 12.680 -8.699 1.00 77.31 87 ALA A N 1
ATOM 709 C CA . ALA A 1 87 ? -2.613 13.702 -9.070 1.00 77.31 87 ALA A CA 1
ATOM 710 C C . ALA A 1 87 ? -1.296 13.514 -8.284 1.00 77.31 87 ALA A C 1
ATOM 712 O O . ALA A 1 87 ? -1.279 12.926 -7.203 1.00 77.31 87 ALA A O 1
ATOM 713 N N . PRO A 1 88 ? -0.159 14.013 -8.792 1.00 75.19 88 PRO A N 1
ATOM 714 C CA . PRO A 1 88 ? 1.057 14.071 -7.994 1.00 75.19 88 PRO A CA 1
ATOM 715 C C . PRO A 1 88 ? 0.810 14.809 -6.673 1.00 75.19 88 PRO A C 1
ATOM 717 O O . PRO A 1 88 ? 0.088 15.806 -6.646 1.00 75.19 88 PRO A O 1
ATOM 720 N N . LEU A 1 89 ? 1.441 14.338 -5.596 1.00 79.25 89 LEU A N 1
ATOM 721 C CA . LEU A 1 89 ? 1.371 14.991 -4.291 1.00 79.25 89 LEU A CA 1
ATOM 722 C C . LEU A 1 89 ? 1.893 16.434 -4.397 1.00 79.25 89 LEU A C 1
ATOM 724 O O . LEU A 1 89 ? 3.035 16.658 -4.804 1.00 79.25 89 LEU A O 1
ATOM 728 N N . THR A 1 90 ? 1.070 17.403 -4.002 1.00 79.25 90 THR A N 1
ATOM 729 C CA . THR A 1 90 ? 1.443 18.821 -3.899 1.00 79.25 90 THR A CA 1
ATOM 730 C C . THR A 1 90 ? 1.147 19.338 -2.494 1.00 79.25 90 THR A C 1
ATOM 732 O O . THR A 1 90 ? 0.450 18.687 -1.718 1.00 79.25 90 THR A O 1
ATOM 735 N N . ALA A 1 91 ? 1.657 20.526 -2.155 1.00 79.25 91 ALA A N 1
ATOM 736 C CA . ALA A 1 91 ? 1.320 21.181 -0.888 1.00 79.25 91 ALA A CA 1
ATOM 737 C C . ALA A 1 91 ? -0.192 21.455 -0.750 1.00 79.25 91 ALA A C 1
ATOM 739 O O . ALA A 1 91 ? -0.712 21.463 0.362 1.00 79.25 91 ALA A O 1
ATOM 740 N N . ASP A 1 92 ? -0.882 21.627 -1.880 1.00 75.38 92 ASP A N 1
ATOM 741 C CA . ASP A 1 92 ? -2.309 21.947 -1.945 1.00 75.38 92 ASP A CA 1
ATOM 742 C C . ASP A 1 92 ? -3.204 20.698 -2.023 1.00 75.38 92 ASP A C 1
ATOM 744 O O . ASP A 1 92 ? -4.421 20.807 -1.883 1.00 75.38 92 ASP A O 1
ATOM 748 N N . ASN A 1 93 ? -2.622 19.511 -2.239 1.00 73.62 93 ASN A N 1
ATOM 749 C CA . ASN A 1 93 ? -3.350 18.249 -2.327 1.00 73.62 93 ASN A CA 1
ATOM 750 C C . ASN A 1 93 ? -2.671 17.154 -1.495 1.00 73.62 93 ASN A C 1
ATOM 752 O O . ASN A 1 93 ? -1.936 16.314 -2.016 1.00 73.62 93 ASN A O 1
ATOM 756 N N . LEU A 1 94 ? -2.929 17.179 -0.186 1.00 73.88 94 LEU A N 1
ATOM 757 C CA . LEU A 1 94 ? -2.401 16.227 0.796 1.00 73.88 94 LEU A CA 1
ATOM 758 C C . LEU A 1 94 ? -3.310 14.999 0.974 1.00 73.88 94 LEU A C 1
ATOM 760 O O . LEU A 1 94 ? -3.508 14.525 2.094 1.00 73.88 94 LEU A O 1
ATOM 764 N N . ASP A 1 95 ? -3.889 14.484 -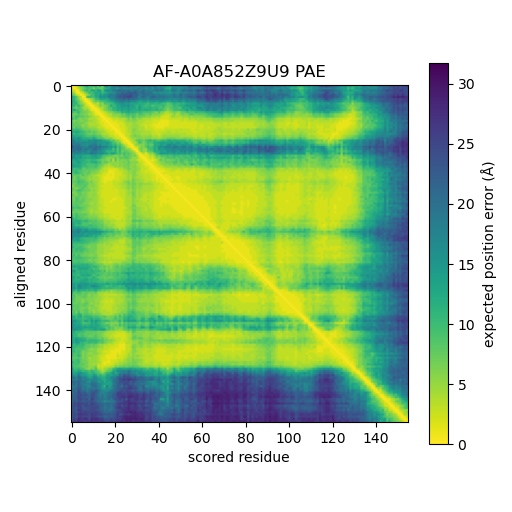0.112 1.00 83.44 95 ASP A N 1
ATOM 765 C CA . ASP A 1 95 ? -4.695 13.269 -0.042 1.00 83.44 95 ASP A CA 1
ATOM 766 C C . ASP A 1 95 ? -3.827 11.996 0.031 1.00 83.44 95 ASP A C 1
ATOM 768 O O . ASP A 1 95 ? -2.664 11.942 -0.389 1.00 83.44 95 ASP A O 1
ATOM 772 N N . ARG A 1 96 ? -4.412 10.939 0.599 1.00 84.69 96 ARG A N 1
ATOM 773 C CA . ARG A 1 96 ? -3.720 9.676 0.882 1.00 84.69 96 ARG A CA 1
ATOM 774 C C . ARG A 1 96 ? -3.265 8.960 -0.383 1.00 84.69 96 ARG A C 1
ATOM 776 O O . ARG A 1 96 ? -2.177 8.390 -0.390 1.00 84.69 96 ARG A O 1
ATOM 783 N N . TRP A 1 97 ? -4.075 8.968 -1.434 1.00 87.38 97 TRP A N 1
ATOM 784 C CA . TRP A 1 97 ? -3.792 8.242 -2.668 1.00 87.38 97 TRP A CA 1
ATOM 785 C C . TRP A 1 97 ? -2.674 8.919 -3.457 1.00 87.38 97 TRP A C 1
ATOM 787 O O . TRP A 1 97 ? -1.773 8.234 -3.947 1.00 87.38 97 TRP A O 1
ATOM 797 N N . SER A 1 98 ? -2.639 10.252 -3.469 1.00 85.81 98 SER A N 1
ATOM 798 C CA . SER A 1 98 ? -1.508 11.027 -3.991 1.00 85.81 98 SER A CA 1
ATOM 799 C C . SER A 1 98 ? -0.218 10.746 -3.214 1.00 85.81 98 SER A C 1
ATOM 801 O O . SER A 1 98 ? 0.841 10.540 -3.816 1.00 85.81 98 SER A O 1
ATOM 803 N N . TYR A 1 99 ? -0.292 10.647 -1.880 1.00 84.44 99 TYR A N 1
ATOM 804 C CA . TYR A 1 99 ? 0.859 10.275 -1.049 1.00 84.44 99 TYR A CA 1
ATOM 805 C C . TYR A 1 99 ? 1.368 8.854 -1.338 1.00 84.44 99 TYR A C 1
ATOM 807 O O . TYR A 1 99 ? 2.575 8.652 -1.495 1.00 84.44 99 TYR A O 1
ATOM 815 N N . LEU A 1 100 ? 0.466 7.872 -1.444 1.00 85.06 100 LEU A N 1
ATOM 816 C CA . LEU A 1 100 ? 0.804 6.483 -1.779 1.00 85.06 100 LEU A CA 1
ATOM 817 C C . LEU A 1 100 ? 1.444 6.384 -3.167 1.00 85.06 100 LEU A C 1
ATOM 819 O O . LEU A 1 100 ? 2.472 5.734 -3.330 1.00 85.06 100 LEU A O 1
ATOM 823 N N . THR A 1 101 ? 0.894 7.092 -4.149 1.00 84.88 101 THR A N 1
ATOM 824 C CA . THR A 1 101 ? 1.424 7.134 -5.519 1.00 84.88 101 THR A CA 1
ATOM 825 C C . THR A 1 101 ? 2.820 7.724 -5.558 1.00 84.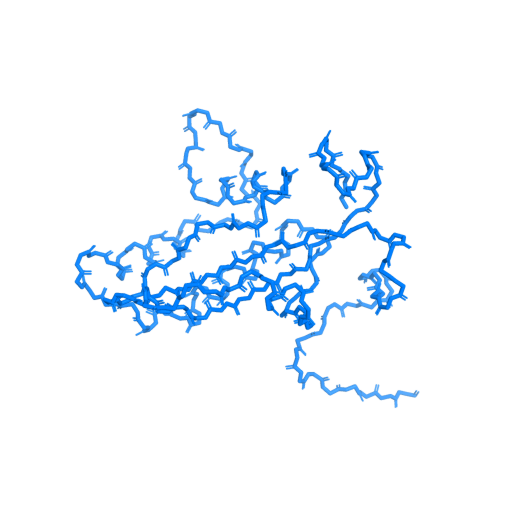88 101 THR A C 1
ATOM 827 O O . THR A 1 101 ? 3.719 7.167 -6.188 1.00 84.88 101 THR A O 1
ATOM 830 N N . ASN A 1 102 ? 3.027 8.839 -4.856 1.00 80.94 102 ASN A N 1
ATOM 831 C CA . ASN A 1 102 ? 4.343 9.442 -4.740 1.00 80.94 102 ASN A CA 1
ATOM 832 C C . ASN A 1 102 ? 5.322 8.501 -4.025 1.00 80.94 102 ASN A C 1
ATOM 834 O O . ASN A 1 102 ? 6.454 8.353 -4.466 1.00 80.94 102 ASN A O 1
ATOM 838 N N . THR A 1 103 ? 4.874 7.800 -2.983 1.00 80.00 103 THR A N 1
ATOM 839 C CA . THR A 1 103 ? 5.660 6.771 -2.294 1.00 80.00 103 THR A CA 1
ATOM 840 C C . THR A 1 103 ? 6.083 5.643 -3.229 1.00 80.00 103 THR A C 1
ATOM 842 O O . THR A 1 103 ? 7.256 5.288 -3.230 1.00 80.00 103 THR A O 1
ATOM 845 N N . LEU A 1 104 ? 5.180 5.114 -4.054 1.00 79.75 104 LEU A N 1
ATOM 846 C CA . LEU A 1 104 ? 5.503 4.071 -5.031 1.00 79.75 104 LEU A CA 1
ATOM 847 C C . LEU A 1 104 ? 6.520 4.583 -6.062 1.00 79.75 104 LEU A C 1
ATOM 849 O O . LEU A 1 104 ? 7.526 3.933 -6.328 1.00 79.75 104 LEU A O 1
ATOM 853 N N . ARG A 1 105 ? 6.326 5.811 -6.559 1.00 76.38 105 ARG A N 1
ATOM 854 C CA . ARG A 1 105 ? 7.234 6.473 -7.515 1.00 76.38 105 ARG A CA 1
ATOM 855 C C . ARG A 1 105 ? 8.580 6.896 -6.920 1.00 76.38 105 ARG A C 1
ATOM 857 O O . ARG A 1 105 ? 9.523 7.134 -7.664 1.00 76.38 105 ARG A O 1
ATOM 864 N N . GLN A 1 106 ? 8.675 7.031 -5.605 1.00 73.31 106 GLN A N 1
ATOM 865 C CA . GLN A 1 106 ? 9.925 7.305 -4.891 1.00 73.31 106 GLN A CA 1
ATOM 866 C C . GLN A 1 106 ? 10.515 6.039 -4.261 1.00 73.31 106 GLN A C 1
ATOM 868 O O . GLN A 1 106 ? 11.612 6.095 -3.720 1.00 73.31 106 GLN A O 1
ATOM 873 N N . GLY A 1 107 ? 9.802 4.910 -4.335 1.00 65.25 107 GLY A N 1
ATOM 874 C CA . GLY A 1 107 ? 10.059 3.633 -3.662 1.00 65.25 107 GLY A CA 1
ATOM 875 C C . GLY A 1 107 ? 10.305 3.697 -2.179 1.00 65.25 107 GLY A C 1
ATOM 876 O O . GLY A 1 107 ? 11.276 3.117 -1.693 1.00 65.25 107 GLY A O 1
ATOM 877 N N . ASN A 1 108 ? 9.387 4.319 -1.446 1.00 66.00 108 ASN A N 1
ATOM 878 C CA . ASN A 1 108 ? 9.295 3.953 -0.042 1.00 66.00 108 ASN A CA 1
ATOM 879 C C . ASN A 1 108 ? 8.721 2.534 0.048 1.00 66.00 108 ASN A C 1
ATOM 881 O O . ASN A 1 108 ? 7.675 2.217 -0.516 1.00 66.00 108 ASN A O 1
ATOM 885 N N . TRP A 1 109 ? 9.438 1.683 0.770 1.00 70.75 109 TRP A N 1
ATOM 886 C CA . TRP A 1 109 ? 9.193 0.245 0.854 1.00 70.75 109 TRP A CA 1
ATOM 887 C C . TRP A 1 109 ? 8.069 -0.135 1.820 1.00 70.75 109 TRP A C 1
ATOM 889 O O . TRP A 1 109 ? 7.619 -1.277 1.841 1.00 70.75 109 TRP A O 1
ATOM 899 N N . LYS A 1 110 ? 7.594 0.828 2.610 1.00 71.31 110 LYS A N 1
ATOM 900 C CA . LYS A 1 110 ? 6.446 0.702 3.502 1.00 71.31 110 LYS A CA 1
ATOM 901 C C . LYS A 1 110 ? 5.520 1.880 3.257 1.00 71.31 110 LYS A C 1
ATOM 903 O O . LYS A 1 110 ? 5.954 3.030 3.297 1.00 71.31 110 LYS A O 1
ATOM 908 N N . VAL A 1 111 ? 4.247 1.589 3.040 1.00 71.38 111 VAL A N 1
ATOM 909 C CA . VAL A 1 111 ? 3.196 2.610 3.012 1.00 71.38 111 VAL A CA 1
ATOM 910 C C . VAL A 1 111 ? 2.509 2.712 4.370 1.00 71.38 111 VAL A C 1
ATOM 912 O O . VAL A 1 111 ? 2.672 1.848 5.237 1.00 71.38 111 VAL A O 1
ATOM 915 N N . SER A 1 112 ? 1.748 3.793 4.555 1.00 68.62 112 SER A N 1
ATOM 916 C CA . SER A 1 112 ? 0.934 4.023 5.749 1.00 68.62 112 SER A CA 1
ATOM 917 C C . SER A 1 112 ? 0.158 2.771 6.154 1.00 68.62 112 SER A C 1
ATOM 919 O O . SER A 1 112 ? -0.517 2.147 5.338 1.00 68.62 112 SER A O 1
ATOM 921 N N . THR A 1 113 ? 0.258 2.416 7.431 1.00 78.06 113 THR A N 1
ATOM 922 C CA . THR A 1 113 ? -0.475 1.300 8.029 1.00 78.06 113 THR A CA 1
ATOM 923 C C . THR A 1 113 ? -1.946 1.660 8.197 1.00 78.06 113 THR A C 1
ATOM 925 O O . THR A 1 113 ? -2.257 2.759 8.658 1.00 78.06 113 THR A O 1
ATOM 928 N N . PHE A 1 114 ? -2.848 0.731 7.887 1.00 84.69 114 PHE A N 1
ATOM 929 C CA . PHE A 1 114 ? -4.282 0.906 8.109 1.00 84.69 114 PHE A CA 1
ATOM 930 C C . PHE A 1 114 ? -4.653 0.284 9.454 1.00 84.69 114 PHE A C 1
ATOM 932 O O . PHE A 1 114 ? -4.516 -0.922 9.660 1.00 84.69 114 PHE A O 1
ATOM 939 N N . HIS A 1 115 ? -5.087 1.116 10.396 1.00 87.94 115 HIS A N 1
ATOM 940 C CA . HIS A 1 115 ? -5.507 0.658 11.717 1.00 87.94 115 HIS A CA 1
ATOM 941 C C . HIS A 1 115 ? -6.913 0.067 11.630 1.00 87.94 115 HIS A C 1
ATOM 943 O O . HIS A 1 115 ? -7.857 0.784 11.311 1.00 87.94 115 HIS A O 1
ATOM 949 N N . LEU A 1 116 ? -7.057 -1.219 11.946 1.00 88.81 116 LEU A N 1
ATOM 950 C CA . LEU A 1 116 ? -8.353 -1.897 11.903 1.00 88.81 116 LEU A CA 1
ATOM 951 C C . LEU A 1 116 ? -8.997 -1.903 13.292 1.00 88.81 116 LEU A C 1
ATOM 953 O O . LEU A 1 116 ? -10.066 -1.342 13.505 1.00 88.81 116 LEU A O 1
ATOM 957 N N . ALA A 1 117 ? -8.297 -2.460 14.275 1.00 89.44 117 ALA A N 1
ATOM 958 C CA . ALA A 1 117 ? -8.804 -2.652 15.630 1.00 89.44 117 ALA A CA 1
ATOM 959 C C . ALA A 1 117 ? -7.723 -2.330 16.666 1.00 89.44 117 ALA A C 1
ATOM 961 O O . ALA A 1 117 ? -6.583 -2.006 16.317 1.00 89.44 117 ALA A O 1
ATOM 962 N N . PHE A 1 118 ? -8.055 -2.408 17.958 1.00 88.06 118 PHE A N 1
ATOM 963 C CA . PHE A 1 118 ? -7.053 -2.249 19.012 1.00 88.06 118 PHE A CA 1
ATOM 964 C C . PHE A 1 118 ? -5.841 -3.167 18.767 1.00 88.06 118 PHE A C 1
ATOM 966 O O . PHE A 1 118 ? -5.961 -4.389 18.759 1.00 88.06 118 PHE A O 1
ATOM 973 N N . ARG A 1 119 ? -4.668 -2.548 18.560 1.00 86.00 119 ARG A N 1
ATOM 974 C CA . ARG A 1 119 ? -3.378 -3.197 18.254 1.00 86.00 119 ARG A CA 1
ATOM 975 C C . ARG A 1 119 ? -3.311 -3.991 16.946 1.00 86.00 119 ARG A C 1
ATOM 977 O O . ARG A 1 119 ? -2.267 -4.586 16.711 1.00 86.00 119 ARG A O 1
ATOM 984 N N . LYS A 1 120 ? -4.344 -3.977 16.101 1.00 88.44 120 LYS A N 1
ATOM 985 C CA . LYS A 1 120 ? -4.394 -4.733 14.842 1.00 88.44 120 LYS A CA 1
ATOM 986 C C . LYS A 1 120 ? -4.283 -3.800 13.643 1.00 88.44 120 LYS A C 1
ATOM 988 O O . LYS A 1 120 ? -5.125 -2.917 13.459 1.00 88.44 120 LYS A O 1
ATOM 993 N N . ASN A 1 121 ? -3.267 -4.023 12.818 1.00 88.31 121 ASN A N 1
ATOM 994 C CA . ASN A 1 121 ? -2.953 -3.194 11.662 1.00 88.31 121 ASN A CA 1
ATOM 995 C C . ASN A 1 121 ? -2.891 -4.045 10.393 1.00 88.31 121 ASN A C 1
ATOM 997 O O . ASN A 1 121 ? -2.309 -5.127 10.399 1.00 88.31 121 ASN A O 1
ATOM 1001 N N . LEU A 1 122 ? -3.431 -3.517 9.301 1.00 88.69 122 LEU A N 1
ATOM 1002 C CA . LEU A 1 122 ? -3.129 -3.974 7.952 1.00 88.69 122 LEU A CA 1
ATOM 1003 C C . LEU A 1 122 ? -1.902 -3.199 7.465 1.00 88.69 122 LEU A C 1
ATOM 1005 O O . LEU A 1 122 ? -1.919 -1.966 7.375 1.00 88.69 122 LEU A O 1
ATOM 1009 N N . VAL A 1 123 ? -0.822 -3.921 7.194 1.00 87.75 123 VAL A N 1
ATOM 1010 C CA . VAL A 1 123 ? 0.456 -3.348 6.777 1.00 87.75 123 VAL A CA 1
ATOM 1011 C C . VAL A 1 123 ? 0.765 -3.798 5.360 1.00 87.75 123 VAL A C 1
ATOM 1013 O O . VAL A 1 123 ? 0.646 -4.977 5.029 1.00 87.75 123 VAL A O 1
ATOM 1016 N N . LEU A 1 124 ? 1.140 -2.832 4.525 1.00 87.00 124 LEU A N 1
ATOM 1017 C CA . LEU A 1 124 ? 1.445 -3.043 3.118 1.00 87.00 124 LEU A CA 1
ATOM 1018 C C . LEU A 1 124 ? 2.891 -2.599 2.855 1.00 87.00 124 LEU A C 1
ATOM 1020 O O . LEU A 1 124 ? 3.306 -1.507 3.264 1.00 87.00 124 LEU A O 1
ATOM 1024 N N . TRP A 1 125 ? 3.655 -3.446 2.170 1.00 85.88 125 TRP A N 1
ATOM 1025 C CA . TRP A 1 125 ? 5.028 -3.169 1.753 1.00 85.88 125 TRP A CA 1
ATOM 1026 C C . TRP A 1 125 ? 5.163 -3.286 0.248 1.00 85.88 125 TRP A C 1
ATOM 1028 O O . TRP A 1 125 ? 4.543 -4.141 -0.380 1.00 85.88 125 TRP A O 1
ATOM 1038 N N . PHE A 1 126 ? 6.025 -2.442 -0.305 1.00 84.62 126 PHE A N 1
ATOM 103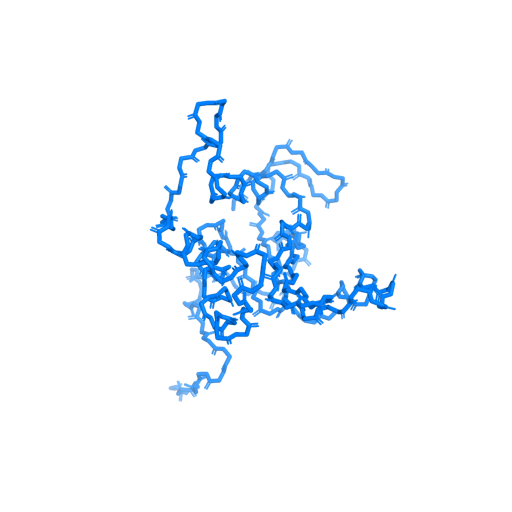9 C CA . PHE A 1 126 ? 6.322 -2.387 -1.727 1.00 84.62 126 PHE A CA 1
ATOM 1040 C C . PHE A 1 126 ? 7.821 -2.481 -1.912 1.00 84.62 126 PHE A C 1
ATOM 1042 O O . PHE A 1 126 ? 8.545 -1.494 -1.850 1.00 84.62 126 PHE A O 1
ATOM 1049 N N . LEU A 1 127 ? 8.284 -3.699 -2.110 1.00 82.00 127 LEU A N 1
ATOM 1050 C CA . LEU A 1 127 ? 9.667 -4.005 -2.410 1.00 82.00 127 LEU A CA 1
ATOM 1051 C C . LEU A 1 127 ? 9.872 -3.838 -3.896 1.00 82.00 127 LEU A C 1
ATOM 1053 O O . LEU A 1 127 ? 9.207 -4.517 -4.671 1.00 82.00 127 LEU A O 1
ATOM 1057 N N . PRO A 1 128 ? 10.745 -2.950 -4.338 1.00 79.38 128 PRO A N 1
ATOM 1058 C CA . PRO A 1 128 ? 10.845 -2.761 -5.753 1.00 79.38 128 PRO A CA 1
ATOM 1059 C C . PRO A 1 128 ? 12.042 -3.470 -6.377 1.00 79.38 128 PRO A C 1
ATOM 1061 O O . PRO A 1 128 ? 13.084 -3.645 -5.751 1.00 79.38 128 PRO A O 1
ATOM 1064 N N . HIS A 1 129 ? 11.877 -3.859 -7.635 1.00 76.94 129 HIS A N 1
ATOM 1065 C CA . HIS A 1 129 ? 12.807 -4.726 -8.341 1.00 76.94 129 HIS A CA 1
ATOM 1066 C C . HIS A 1 129 ? 13.117 -4.177 -9.736 1.00 76.94 129 HIS A C 1
ATOM 1068 O O . HIS A 1 129 ? 12.230 -3.708 -10.451 1.00 76.94 129 HIS A O 1
ATOM 1074 N N . GLU A 1 130 ? 14.395 -4.245 -10.127 1.00 74.88 130 GLU A N 1
ATOM 1075 C CA . GLU A 1 130 ? 14.804 -4.054 -11.521 1.00 74.88 130 GLU A CA 1
ATOM 1076 C C . GLU A 1 130 ? 14.275 -5.203 -12.382 1.00 74.88 130 GLU A C 1
ATOM 1078 O O . GLU A 1 130 ? 14.481 -6.374 -12.054 1.00 74.88 130 GLU A O 1
ATOM 1083 N N . ASP A 1 131 ? 13.693 -4.877 -13.537 1.00 68.44 131 ASP A N 1
ATOM 1084 C CA . ASP A 1 131 ? 13.160 -5.876 -14.474 1.00 68.44 131 ASP A CA 1
ATOM 1085 C C . ASP A 1 131 ? 14.218 -6.925 -14.869 1.00 68.44 131 ASP A C 1
ATOM 1087 O O . ASP A 1 131 ? 13.924 -8.110 -14.966 1.00 68.44 131 ASP A O 1
ATOM 1091 N N . GLY A 1 132 ? 15.481 -6.517 -15.045 1.00 59.19 132 GLY A N 1
ATOM 1092 C CA . GLY A 1 132 ? 16.568 -7.426 -15.432 1.00 59.19 132 GLY A CA 1
ATOM 1093 C C . GLY A 1 132 ? 17.038 -8.386 -14.330 1.00 59.19 132 GLY A C 1
ATOM 1094 O O . GLY A 1 132 ? 17.719 -9.367 -14.636 1.00 59.19 132 GLY A O 1
ATOM 1095 N N . ALA A 1 133 ? 16.699 -8.113 -13.067 1.00 56.53 133 ALA A N 1
ATOM 1096 C CA . ALA A 1 133 ? 17.062 -8.947 -11.922 1.00 56.53 133 ALA A CA 1
ATOM 1097 C C . ALA A 1 133 ? 16.004 -10.026 -11.621 1.00 56.53 133 ALA A C 1
ATOM 1099 O O . ALA A 1 133 ? 16.336 -11.062 -11.046 1.00 56.53 133 ALA A O 1
ATOM 1100 N N . CYS A 1 134 ? 14.757 -9.815 -12.049 1.00 53.34 134 CYS A N 1
ATOM 1101 C CA . CYS A 1 134 ? 13.639 -10.733 -11.840 1.00 53.34 134 CYS A CA 1
ATOM 1102 C C . CYS A 1 134 ? 13.446 -11.606 -13.092 1.00 53.34 134 CYS A C 1
ATOM 1104 O O . CYS A 1 134 ? 12.665 -11.291 -13.982 1.00 53.34 134 CYS A O 1
ATOM 1106 N N . ARG A 1 135 ? 14.205 -12.706 -13.189 1.00 43.81 135 ARG A N 1
ATOM 1107 C CA . ARG A 1 135 ? 14.142 -13.644 -14.331 1.00 43.81 135 ARG A CA 1
ATOM 1108 C C . ARG A 1 135 ? 12.860 -14.487 -14.388 1.00 43.81 135 ARG A C 1
ATOM 1110 O O . ARG A 1 135 ? 12.617 -15.107 -15.417 1.00 43.81 135 ARG A O 1
ATOM 1117 N N . ASP A 1 136 ? 12.063 -14.484 -13.321 1.00 52.06 136 ASP A N 1
ATOM 1118 C CA . ASP A 1 136 ? 10.945 -15.416 -13.116 1.00 52.06 136 ASP A CA 1
ATOM 1119 C C . ASP A 1 136 ? 9.553 -14.759 -13.239 1.00 52.06 136 ASP A C 1
ATOM 1121 O O . ASP A 1 136 ? 8.535 -15.408 -12.991 1.00 52.06 136 ASP A O 1
ATOM 1125 N N . HIS A 1 137 ? 9.475 -13.472 -13.596 1.00 50.88 137 HIS A N 1
ATOM 1126 C CA . HIS A 1 137 ? 8.209 -12.740 -13.709 1.00 50.88 137 HIS A CA 1
ATOM 1127 C C . HIS A 1 137 ? 8.044 -12.170 -15.121 1.00 50.88 137 HIS A C 1
ATOM 1129 O O . HIS A 1 137 ? 8.742 -11.240 -15.520 1.00 50.88 137 HIS A O 1
ATOM 1135 N N . GLU A 1 138 ? 7.124 -12.755 -15.890 1.00 47.62 138 GLU A N 1
ATOM 1136 C CA . GLU A 1 138 ? 6.781 -12.285 -17.233 1.00 47.62 138 GLU A CA 1
ATOM 1137 C C . GLU A 1 138 ? 5.989 -10.970 -17.163 1.00 47.62 138 GLU A C 1
ATOM 1139 O O . GLU A 1 138 ? 5.173 -10.744 -16.264 1.00 47.62 138 GLU A O 1
ATOM 1144 N N . ARG A 1 139 ? 6.255 -10.070 -18.113 1.00 43.88 139 ARG A N 1
ATOM 1145 C CA . ARG A 1 139 ? 5.627 -8.748 -18.186 1.00 43.88 139 ARG A CA 1
ATOM 1146 C C . ARG A 1 139 ? 4.161 -8.890 -18.628 1.00 43.88 139 ARG A C 1
ATOM 1148 O O . ARG A 1 139 ? 3.864 -9.759 -19.439 1.00 43.88 139 ARG A O 1
ATOM 1155 N N . PRO A 1 140 ? 3.238 -7.988 -18.243 1.00 45.38 140 PRO A N 1
ATOM 1156 C CA . PRO A 1 140 ? 1.837 -8.080 -18.659 1.00 45.38 140 PRO A CA 1
ATOM 1157 C C . PRO A 1 140 ? 1.588 -7.995 -20.174 1.00 45.38 140 PRO A C 1
ATOM 1159 O O . PRO A 1 140 ? 0.541 -8.416 -20.655 1.00 45.38 140 PRO A O 1
ATOM 1162 N N . ALA A 1 141 ? 2.545 -7.452 -20.939 1.00 50.50 141 ALA A N 1
ATOM 1163 C CA . ALA A 1 141 ? 2.503 -7.487 -22.404 1.00 50.50 141 ALA A CA 1
ATOM 1164 C C . ALA A 1 141 ? 2.626 -8.917 -22.968 1.00 50.50 141 ALA A C 1
ATOM 1166 O O . ALA A 1 141 ? 2.258 -9.140 -24.119 1.00 50.50 141 ALA A O 1
ATOM 1167 N N . ASP A 1 142 ? 3.098 -9.857 -22.146 1.00 49.47 142 ASP A N 1
ATOM 1168 C CA . ASP A 1 142 ? 3.308 -11.259 -22.484 1.00 49.47 142 ASP A CA 1
ATOM 1169 C C . ASP A 1 142 ? 2.196 -12.167 -21.903 1.00 49.47 142 ASP A C 1
ATOM 1171 O O . ASP A 1 142 ? 1.859 -13.156 -22.547 1.00 49.47 142 ASP A O 1
ATOM 1175 N N . GLN A 1 143 ? 1.523 -11.792 -20.795 1.00 40.41 143 GLN A N 1
ATOM 1176 C CA . GLN A 1 143 ? 0.207 -12.322 -20.359 1.00 40.41 143 GLN A CA 1
ATOM 1177 C C . GLN A 1 143 ? -0.553 -11.335 -19.438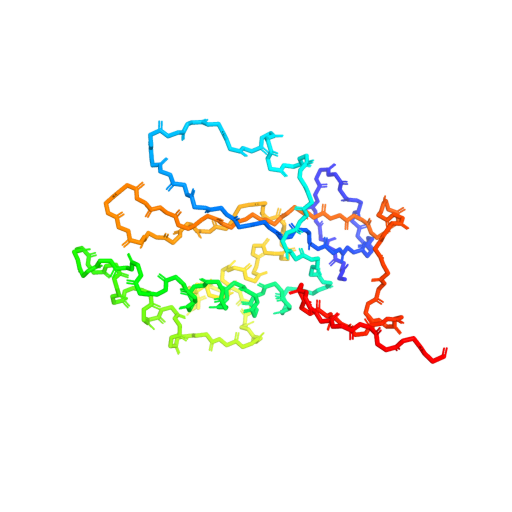 1.00 40.41 143 GLN A C 1
ATOM 1179 O O . GLN A 1 143 ? 0.054 -10.776 -18.527 1.00 40.41 143 GLN A O 1
ATOM 1184 N N . PRO A 1 144 ? -1.883 -11.149 -19.574 1.00 37.66 144 PRO A N 1
ATOM 1185 C CA . PRO A 1 144 ? -2.662 -10.340 -18.633 1.00 37.66 144 PRO A CA 1
ATOM 1186 C C . PRO A 1 144 ? -2.643 -10.941 -17.216 1.00 37.66 144 PRO A C 1
ATOM 1188 O O . PRO A 1 144 ? -2.691 -12.160 -17.057 1.00 37.66 144 PRO A O 1
ATOM 1191 N N . TYR A 1 145 ? -2.586 -10.072 -16.198 1.00 41.12 145 TYR A N 1
ATOM 1192 C CA . TYR A 1 145 ? -2.623 -10.442 -14.777 1.00 41.12 145 TYR A CA 1
ATOM 1193 C C . TYR A 1 145 ? -3.781 -11.400 -14.473 1.00 41.12 145 TYR A C 1
ATOM 1195 O O . TYR A 1 145 ? -4.918 -11.146 -14.873 1.00 41.12 145 TYR A O 1
ATOM 1203 N N . ARG A 1 146 ? -3.473 -12.472 -13.735 1.00 48.34 146 ARG A N 1
ATOM 1204 C CA . ARG A 1 146 ? -4.434 -13.466 -13.255 1.00 48.34 146 ARG A CA 1
ATOM 1205 C C . ARG A 1 146 ? -4.475 -13.453 -11.741 1.00 48.34 146 ARG A C 1
ATOM 1207 O O . ARG A 1 146 ? -3.430 -13.453 -11.088 1.00 48.34 146 ARG A O 1
ATOM 1214 N N . ALA A 1 147 ? -5.677 -13.462 -11.181 1.00 33.81 147 ALA A N 1
ATOM 1215 C CA . ALA A 1 147 ? -5.835 -13.575 -9.739 1.00 33.81 147 ALA A CA 1
ATOM 1216 C C . ALA A 1 147 ? -5.341 -14.959 -9.261 1.00 33.81 147 ALA A C 1
ATOM 1218 O O . ALA A 1 147 ? -5.493 -15.951 -9.985 1.00 33.81 147 ALA A O 1
ATOM 1219 N N . PRO A 1 148 ? -4.785 -15.078 -8.041 1.00 31.83 148 PRO A N 1
ATOM 1220 C CA . PRO A 1 148 ? -4.442 -16.379 -7.476 1.00 31.83 148 PRO A CA 1
ATOM 1221 C C . PRO A 1 148 ? -5.679 -17.296 -7.440 1.00 31.83 148 PRO A C 1
ATOM 1223 O O . PRO A 1 148 ? -6.642 -17.013 -6.730 1.00 31.83 148 PRO A O 1
ATOM 1226 N N . GLY A 1 149 ? -5.661 -18.387 -8.217 1.00 38.44 149 GLY A N 1
ATOM 1227 C CA . GLY A 1 149 ? -6.766 -19.354 -8.322 1.00 38.44 149 GLY A CA 1
ATOM 1228 C C . GLY A 1 149 ? -7.496 -19.392 -9.671 1.00 38.44 149 GLY A C 1
ATOM 1229 O O . GLY A 1 149 ? -8.406 -20.202 -9.841 1.00 38.44 149 GLY A O 1
ATOM 1230 N N . GLU A 1 150 ? -7.108 -18.564 -10.639 1.00 40.06 150 GLU A N 1
ATOM 1231 C CA . GLU A 1 150 ? -7.673 -18.606 -11.990 1.00 40.06 150 GLU A CA 1
ATOM 1232 C C . GLU A 1 150 ? -7.177 -19.850 -12.759 1.00 40.06 150 GLU A C 1
A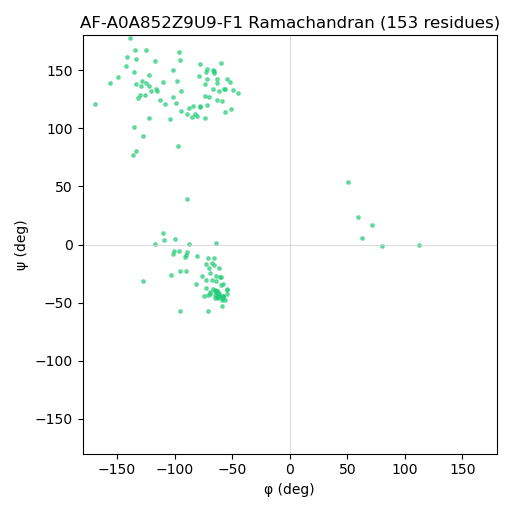TOM 1234 O O . GLU A 1 150 ? -5.974 -20.061 -12.930 1.00 40.06 150 GLU A O 1
ATOM 1239 N N . VAL A 1 151 ? -8.106 -20.717 -13.181 1.00 42.84 151 VAL A N 1
ATOM 1240 C CA . VAL A 1 151 ? -7.794 -21.991 -13.853 1.00 42.84 151 VAL A CA 1
ATOM 1241 C C . VAL A 1 151 ? -7.321 -21.723 -15.280 1.00 42.84 151 VAL A C 1
ATOM 1243 O O . VAL A 1 151 ? -7.999 -21.054 -16.055 1.00 42.84 151 VAL A O 1
ATOM 1246 N N . VAL A 1 152 ? -6.165 -22.281 -15.641 1.00 47.69 152 VAL A N 1
ATOM 1247 C CA . VAL A 1 152 ? -5.620 -22.191 -16.999 1.00 47.69 152 VAL A CA 1
ATOM 1248 C C . VAL A 1 152 ? -6.229 -23.297 -17.859 1.00 47.69 152 VAL A C 1
ATOM 1250 O O . VAL A 1 152 ? -5.891 -24.466 -17.681 1.00 47.69 152 VAL A O 1
ATOM 1253 N N . GLU A 1 153 ? -7.094 -22.948 -18.813 1.00 44.34 153 GLU A N 1
ATOM 1254 C CA . GLU A 1 153 ? -7.356 -23.841 -19.945 1.00 44.34 153 GLU A CA 1
ATOM 1255 C C . GLU A 1 153 ? -6.141 -23.798 -20.874 1.00 44.34 153 GLU A C 1
ATOM 1257 O O . GLU A 1 153 ? -5.842 -22.787 -21.509 1.00 44.34 153 GLU A O 1
ATOM 1262 N N . VAL A 1 154 ? -5.390 -24.897 -20.886 1.00 38.66 154 VAL A N 1
ATOM 1263 C CA . VAL A 1 154 ? -4.282 -25.105 -21.816 1.00 38.66 154 VAL A CA 1
ATOM 1264 C C . VAL A 1 154 ? -4.890 -25.597 -23.129 1.00 38.66 154 VAL A C 1
ATOM 1266 O O . VAL A 1 154 ? -5.458 -26.689 -23.160 1.00 38.66 154 VAL A O 1
ATOM 1269 N N . ALA A 1 155 ? -4.816 -24.770 -24.174 1.00 42.22 155 ALA A N 1
ATOM 1270 C CA . ALA A 1 155 ? -5.144 -25.155 -25.547 1.00 42.22 155 ALA A CA 1
ATOM 1271 C C . ALA A 1 155 ? -4.009 -25.967 -26.187 1.00 42.22 155 ALA A C 1
ATOM 1273 O O . ALA A 1 155 ? -2.829 -25.653 -25.901 1.00 42.22 155 ALA A O 1
#

Radius of gyration: 16.53 Å; Cα contacts (8 Å, |Δi|>4): 215; chains: 1; bounding box: 36×47×46 Å

Organism: NCBI:txid1470178